Protein AF-A0A6V7M0V3-F1 (afdb_monomer_lite)

Sequence (138 aa):
MLAKFIAQKLSHIDSSSPNNHEQYILDNHLKELRDSLETSVIPLGKLRFGLYFERALLFKAIADQISLPASLVRGEYRKSWIEIACPQQHQSPTKNYLPTKLLRPNFIVDLMDNPGELIPINSLKALHYLEYKSNVHH

Organism: NCBI:txid1563983

Structure (mmCIF, N/CA/C/O backbone):
data_AF-A0A6V7M0V3-F1
#
_entry.id   AF-A0A6V7M0V3-F1
#
loop_
_atom_site.group_PDB
_atom_site.id
_atom_site.type_symbol
_atom_site.label_atom_id
_atom_site.label_alt_id
_atom_site.label_comp_id
_atom_site.label_asym_id
_atom_site.label_entity_id
_atom_site.label_seq_id
_atom_site.pdbx_PDB_ins_code
_atom_site.Cartn_x
_atom_site.Cartn_y
_atom_site.Cartn_z
_atom_site.occupancy
_atom_site.B_iso_or_equiv
_atom_site.auth_seq_id
_atom_site.auth_comp_id
_atom_site.auth_asym_id
_atom_site.auth_atom_id
_atom_site.pdbx_PDB_model_num
ATOM 1 N N . MET A 1 1 ? -3.037 9.022 -11.052 1.00 76.12 1 MET A N 1
ATOM 2 C CA . MET A 1 1 ? -4.502 9.014 -11.237 1.00 76.12 1 MET A CA 1
ATOM 3 C C . MET A 1 1 ? -5.221 7.951 -10.391 1.00 76.12 1 MET A C 1
ATOM 5 O O . MET A 1 1 ? -6.347 8.219 -10.026 1.00 76.12 1 MET A O 1
ATOM 9 N N . LEU A 1 2 ? -4.593 6.844 -9.951 1.00 92.12 2 LEU A N 1
ATOM 10 C CA . LEU A 1 2 ? -5.126 6.000 -8.849 1.00 92.12 2 LEU A CA 1
ATOM 11 C C . LEU A 1 2 ? -4.331 6.161 -7.539 1.00 92.12 2 LEU A C 1
ATOM 13 O O . LEU A 1 2 ? -4.894 6.528 -6.515 1.00 92.12 2 LEU A O 1
ATOM 17 N N . ALA A 1 3 ? -3.006 5.998 -7.584 1.00 93.88 3 ALA A N 1
ATOM 18 C CA . ALA A 1 3 ? -2.132 6.186 -6.418 1.00 93.88 3 ALA A CA 1
ATOM 19 C C . ALA A 1 3 ? -2.302 7.566 -5.752 1.00 93.88 3 ALA A C 1
ATOM 21 O O . ALA A 1 3 ? -2.498 7.656 -4.546 1.00 93.88 3 ALA A O 1
ATOM 22 N N . LYS A 1 4 ? -2.334 8.642 -6.553 1.00 93.38 4 LYS A N 1
ATOM 23 C CA . LYS A 1 4 ? -2.625 10.006 -6.070 1.00 93.38 4 LYS A CA 1
ATOM 24 C C . LYS A 1 4 ? -3.986 10.116 -5.377 1.00 93.38 4 LYS A C 1
ATOM 26 O O . LYS A 1 4 ? -4.082 10.771 -4.350 1.00 93.38 4 LYS A O 1
ATOM 31 N N . PHE A 1 5 ? -5.017 9.465 -5.919 1.00 92.94 5 PHE A N 1
ATOM 32 C CA . PHE A 1 5 ? -6.348 9.456 -5.310 1.00 92.94 5 PHE A CA 1
ATOM 33 C C . PHE A 1 5 ? -6.315 8.771 -3.939 1.00 92.94 5 PHE A C 1
ATOM 35 O O . PHE A 1 5 ? -6.876 9.288 -2.982 1.00 92.94 5 PHE A O 1
ATOM 42 N N . ILE A 1 6 ? -5.601 7.651 -3.817 1.00 93.75 6 ILE A N 1
ATOM 43 C CA . ILE A 1 6 ? -5.445 6.929 -2.547 1.00 93.75 6 ILE A CA 1
ATOM 44 C C . ILE A 1 6 ? -4.675 7.763 -1.528 1.00 93.75 6 ILE A C 1
ATOM 46 O O . ILE A 1 6 ? -5.127 7.890 -0.395 1.00 93.75 6 ILE A O 1
ATOM 50 N N . ALA A 1 7 ? -3.569 8.385 -1.938 1.00 90.56 7 ALA A N 1
ATOM 51 C CA . ALA A 1 7 ? -2.785 9.257 -1.069 1.00 90.56 7 ALA A CA 1
ATOM 52 C C . ALA A 1 7 ? -3.583 10.480 -0.577 1.00 90.56 7 ALA A C 1
ATOM 54 O O . ALA A 1 7 ? -3.390 10.919 0.551 1.00 90.56 7 ALA A O 1
ATOM 55 N N . GLN A 1 8 ? -4.497 11.002 -1.403 1.00 90.12 8 GLN A N 1
ATOM 56 C CA . GLN A 1 8 ? -5.428 12.071 -1.023 1.00 90.12 8 GLN A CA 1
ATOM 57 C C . GLN A 1 8 ? -6.560 11.579 -0.114 1.00 90.12 8 GLN A C 1
ATOM 59 O O . GLN A 1 8 ? -7.036 12.334 0.728 1.00 90.12 8 GLN A O 1
ATOM 64 N N . LYS A 1 9 ? -7.038 10.342 -0.302 1.00 90.88 9 LYS A N 1
ATOM 65 C CA . LYS A 1 9 ? -8.134 9.770 0.495 1.00 90.88 9 LYS A CA 1
ATOM 66 C C . LYS A 1 9 ? -7.696 9.314 1.877 1.00 90.88 9 LYS A C 1
ATOM 68 O O . LYS A 1 9 ? -8.453 9.472 2.827 1.00 90.88 9 LYS A O 1
ATOM 73 N N . LEU A 1 10 ? -6.502 8.748 1.970 1.00 89.94 10 LEU A N 1
ATOM 74 C CA . LEU A 1 10 ? -5.887 8.316 3.212 1.00 89.94 10 LEU A CA 1
ATOM 75 C C . LEU A 1 10 ? -4.784 9.309 3.539 1.00 89.94 10 LEU A C 1
ATOM 77 O O . LEU A 1 10 ? -3.633 9.012 3.241 1.00 89.94 10 LEU A O 1
ATOM 81 N N . SER A 1 11 ? -5.139 10.489 4.059 1.00 76.56 11 SER A N 1
ATOM 82 C CA . SER A 1 11 ? -4.222 11.613 4.292 1.00 76.56 11 SER A CA 1
ATOM 83 C C . SER A 1 11 ? -2.863 11.135 4.799 1.00 76.56 11 SER A C 1
ATOM 85 O O . SER A 1 11 ? -2.793 10.376 5.769 1.00 76.56 11 SER A O 1
ATOM 87 N N . HIS A 1 12 ? -1.790 11.552 4.122 1.00 65.88 12 HIS A N 1
ATOM 88 C CA . HIS A 1 12 ? -0.450 11.380 4.676 1.00 65.88 12 HIS A CA 1
ATOM 89 C C . HIS A 1 12 ? -0.312 12.428 5.771 1.00 65.88 12 HIS A C 1
ATOM 91 O O . HIS A 1 12 ? -0.607 13.598 5.533 1.00 65.88 12 HIS A O 1
ATOM 97 N N . ILE A 1 13 ? 0.079 12.007 6.963 1.00 57.09 13 ILE A N 1
ATOM 98 C CA . ILE A 1 13 ? 0.647 12.937 7.933 1.00 57.09 13 ILE A CA 1
ATOM 99 C C . ILE A 1 13 ? 2.063 13.207 7.422 1.00 57.09 13 ILE A C 1
ATOM 101 O O . ILE A 1 13 ? 2.712 12.278 6.961 1.00 57.09 13 ILE A O 1
ATOM 105 N N . ASP A 1 14 ? 2.485 14.468 7.375 1.00 53.09 14 ASP A N 1
ATOM 106 C CA . ASP A 1 14 ? 3.776 14.828 6.790 1.00 53.09 14 ASP A CA 1
ATOM 107 C C . ASP A 1 14 ? 4.926 14.086 7.494 1.00 53.09 14 ASP A C 1
ATOM 109 O O . ASP A 1 14 ? 5.138 14.248 8.699 1.00 53.09 14 ASP A O 1
ATOM 113 N N . SER A 1 15 ? 5.731 13.371 6.704 1.00 50.81 15 SER A N 1
ATOM 114 C CA . SER A 1 15 ? 6.903 12.565 7.092 1.00 50.81 15 SER A CA 1
ATOM 115 C C . SER A 1 15 ? 8.074 13.352 7.709 1.00 50.81 15 SER A C 1
ATOM 117 O O . SER A 1 15 ? 9.178 12.838 7.883 1.00 50.81 15 SER A O 1
ATOM 119 N N . SER A 1 16 ? 7.846 14.616 8.069 1.00 51.62 16 SER A N 1
ATOM 120 C CA . SER A 1 16 ? 8.784 15.454 8.824 1.00 51.62 16 SER A CA 1
ATOM 121 C C . SER A 1 16 ? 8.723 15.216 10.340 1.00 51.62 16 SER A C 1
ATOM 123 O O . SER A 1 16 ? 9.545 15.759 11.079 1.00 51.62 16 SER A O 1
ATOM 125 N N . SER A 1 17 ? 7.771 14.402 10.814 1.00 47.53 17 SER A N 1
ATOM 126 C CA . SER A 1 17 ? 7.589 14.059 12.228 1.00 47.53 17 SER A CA 1
ATOM 127 C C . SER A 1 17 ? 8.078 12.639 12.548 1.00 47.53 17 SER A C 1
ATOM 129 O O . SER A 1 17 ? 8.016 11.761 11.690 1.00 47.53 17 SER A O 1
ATOM 131 N N . PRO A 1 18 ? 8.556 12.365 13.777 1.00 52.00 18 PRO A N 1
ATOM 132 C CA . PRO A 1 18 ? 9.049 11.042 14.148 1.00 52.00 18 PRO A CA 1
ATOM 133 C C . PRO A 1 18 ? 7.971 9.960 13.969 1.00 52.00 18 PRO A C 1
ATOM 135 O O . PRO A 1 18 ? 6.846 10.118 14.442 1.00 52.00 18 PRO A O 1
ATOM 138 N N . ASN A 1 19 ? 8.360 8.837 13.349 1.00 58.41 19 ASN A N 1
ATOM 139 C CA . ASN A 1 19 ? 7.522 7.696 12.929 1.00 58.41 19 ASN A CA 1
ATOM 140 C C . ASN A 1 19 ? 6.467 7.224 13.950 1.00 58.41 19 ASN A C 1
ATOM 142 O O . ASN A 1 19 ? 5.411 6.715 13.577 1.00 58.41 19 ASN A O 1
ATOM 146 N N . ASN A 1 20 ? 6.727 7.397 15.248 1.00 63.47 20 ASN A N 1
ATOM 147 C CA . ASN A 1 20 ? 5.792 7.007 16.304 1.00 63.47 20 ASN A CA 1
ATOM 148 C C . ASN A 1 20 ? 4.489 7.821 16.270 1.00 63.47 20 ASN A C 1
ATOM 150 O O . ASN A 1 20 ? 3.442 7.310 16.659 1.00 63.47 20 ASN A O 1
AT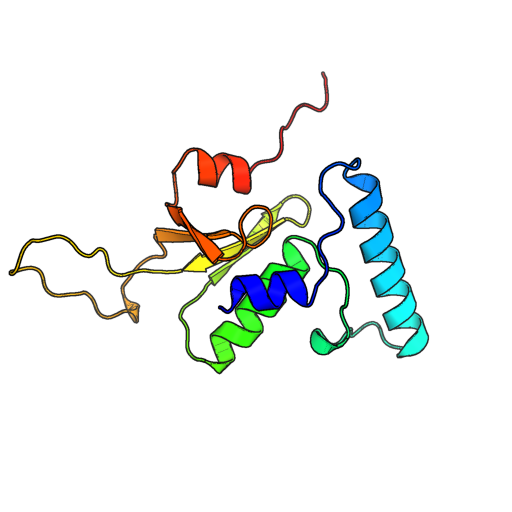OM 154 N N . HIS A 1 21 ? 4.538 9.070 15.804 1.00 75.94 21 HIS A N 1
ATOM 155 C CA . HIS A 1 21 ? 3.375 9.950 15.784 1.00 75.94 21 HIS A CA 1
ATOM 156 C C . HIS A 1 21 ? 2.347 9.518 14.729 1.00 75.94 21 HIS A C 1
ATOM 158 O O . HIS A 1 21 ? 1.151 9.484 15.010 1.00 75.94 21 HIS A O 1
ATOM 164 N N . GLU A 1 22 ? 2.797 9.116 13.537 1.00 80.94 22 GLU A N 1
ATOM 165 C CA . GLU A 1 22 ? 1.896 8.688 12.463 1.00 80.94 22 GLU A CA 1
ATOM 166 C C . GLU A 1 22 ? 1.215 7.354 12.785 1.00 80.94 22 GLU A C 1
AT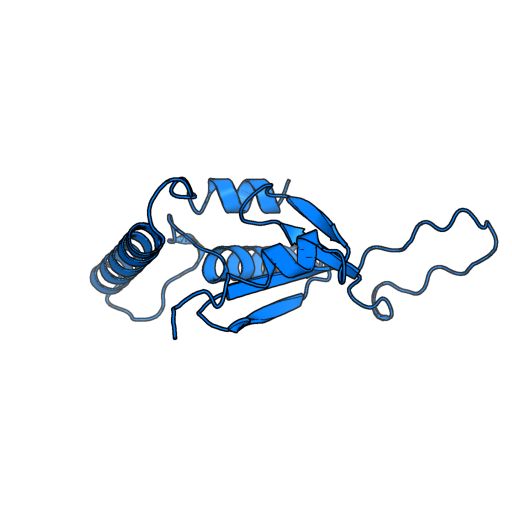OM 168 O O . GLU A 1 22 ? 0.004 7.213 12.600 1.00 80.94 22 GLU A O 1
ATOM 173 N N . GLN A 1 23 ? 1.978 6.395 13.326 1.00 84.06 23 GLN A N 1
ATOM 174 C CA . GLN A 1 23 ? 1.430 5.109 13.755 1.00 84.06 23 GLN A CA 1
ATOM 175 C C . GLN A 1 23 ? 0.404 5.295 14.877 1.00 84.06 23 GLN A C 1
ATOM 177 O O . GLN A 1 23 ? -0.658 4.681 14.834 1.00 84.06 23 GLN A O 1
ATOM 182 N N . TYR A 1 24 ? 0.682 6.182 15.837 1.00 88.62 24 TYR A N 1
ATOM 183 C CA . TYR A 1 24 ? -0.254 6.512 16.909 1.00 88.62 24 TYR A CA 1
ATOM 184 C C . TYR A 1 24 ? -1.557 7.133 16.384 1.00 88.62 24 TYR A C 1
ATOM 186 O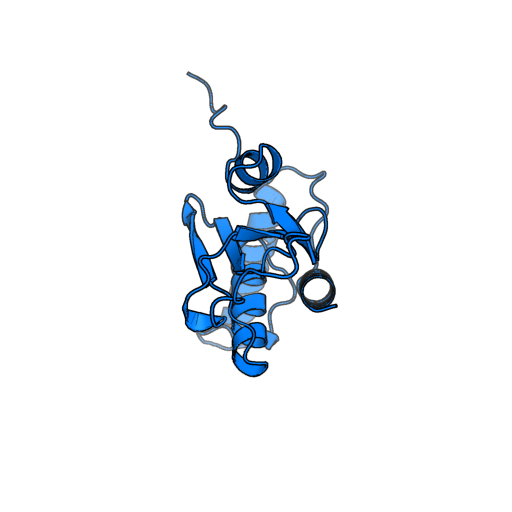 O . TYR A 1 24 ? -2.640 6.735 16.816 1.00 88.62 24 TYR A O 1
ATOM 194 N N . ILE A 1 25 ? -1.484 8.067 15.425 1.00 89.12 25 ILE A N 1
ATOM 195 C CA . ILE A 1 25 ? -2.685 8.657 14.810 1.00 89.12 25 ILE A CA 1
ATOM 196 C C . ILE A 1 25 ? -3.508 7.586 14.094 1.00 89.12 25 ILE A C 1
ATOM 198 O O . ILE A 1 25 ? -4.730 7.546 14.253 1.00 89.12 25 ILE A O 1
ATOM 202 N N . LEU A 1 26 ? -2.855 6.707 13.331 1.00 90.56 26 LEU A N 1
ATOM 203 C CA . LEU A 1 26 ? -3.536 5.607 12.659 1.00 90.56 26 LEU A CA 1
ATOM 204 C C . LEU A 1 26 ? -4.197 4.662 13.671 1.00 90.56 26 LEU A C 1
ATOM 206 O O . LEU A 1 26 ? -5.376 4.351 13.527 1.00 90.56 26 LEU A O 1
ATOM 210 N N . ASP A 1 27 ? -3.480 4.242 14.712 1.00 92.44 27 ASP A N 1
ATOM 211 C CA . ASP A 1 27 ? -4.008 3.323 15.723 1.00 92.44 27 ASP A CA 1
ATOM 212 C C . ASP A 1 27 ? -5.212 3.932 16.466 1.00 92.44 27 ASP A C 1
ATOM 214 O O . ASP A 1 27 ? -6.225 3.255 16.665 1.00 92.44 27 ASP A O 1
ATOM 218 N N . ASN A 1 28 ? -5.156 5.225 16.806 1.00 94.19 28 ASN A N 1
ATOM 219 C CA . ASN A 1 28 ? -6.293 5.945 17.383 1.00 94.19 28 ASN A CA 1
ATOM 220 C C . ASN A 1 28 ? -7.473 6.026 16.415 1.00 94.19 28 ASN A C 1
ATOM 222 O O . ASN A 1 28 ? -8.605 5.755 16.809 1.00 94.19 28 ASN A O 1
ATOM 226 N N . HIS A 1 29 ? -7.219 6.336 15.144 1.00 94.19 29 HIS A N 1
ATOM 227 C CA . HIS A 1 29 ? -8.264 6.379 14.131 1.00 94.19 29 HIS A CA 1
ATOM 228 C C . HIS A 1 29 ? -8.963 5.020 13.967 1.00 94.19 29 HIS A C 1
ATOM 230 O O . HIS A 1 29 ? -10.192 4.957 13.904 1.00 94.19 29 HIS A O 1
ATOM 236 N N . LEU A 1 30 ? -8.200 3.923 13.938 1.00 94.62 30 LEU A N 1
ATOM 237 C CA . LEU A 1 30 ? -8.746 2.567 13.862 1.00 94.62 30 LEU A CA 1
ATOM 238 C C . LEU A 1 30 ? -9.547 2.210 15.119 1.00 94.62 30 LEU A C 1
ATOM 240 O O . LEU A 1 30 ? -10.600 1.578 15.013 1.00 94.62 30 LEU A O 1
ATOM 244 N N . LYS A 1 31 ? -9.084 2.638 16.299 1.00 96.62 31 LYS A N 1
ATOM 245 C CA . LYS A 1 31 ? -9.811 2.466 17.560 1.00 96.62 31 LYS A CA 1
ATOM 246 C C . LYS A 1 31 ? -11.154 3.200 17.537 1.00 96.62 31 LYS A C 1
ATOM 248 O O . LYS A 1 31 ? -12.170 2.574 17.807 1.00 96.62 31 LYS A O 1
ATOM 253 N N . GLU A 1 32 ? -11.179 4.472 17.145 1.00 96.31 32 GLU A N 1
ATOM 254 C CA . GLU A 1 32 ? -12.417 5.255 17.019 1.00 96.31 32 GLU A CA 1
ATOM 255 C C . GLU A 1 32 ? -13.415 4.615 16.041 1.00 96.31 32 GLU A C 1
ATOM 257 O O . GLU A 1 32 ? -14.617 4.568 16.309 1.00 96.31 32 GLU A O 1
ATOM 262 N N . LEU A 1 33 ? -12.938 4.089 14.907 1.00 96.81 33 LEU A N 1
ATOM 263 C CA . LEU A 1 33 ? -13.797 3.373 13.960 1.00 96.81 33 LEU A CA 1
ATOM 264 C C . LEU A 1 33 ? -14.358 2.084 14.559 1.00 96.81 33 LEU A C 1
ATOM 266 O O . LEU A 1 33 ? -15.550 1.833 14.426 1.00 96.81 33 LEU A O 1
ATOM 270 N N . ARG A 1 34 ? -13.528 1.281 15.230 1.00 97.31 34 ARG A N 1
ATOM 271 C CA . ARG A 1 34 ? -13.983 0.055 15.898 1.00 97.31 34 ARG A CA 1
ATOM 272 C C . ARG A 1 34 ? -15.042 0.355 16.953 1.00 97.31 34 ARG A C 1
ATOM 274 O O . ARG A 1 34 ? -16.051 -0.340 17.002 1.00 97.31 34 ARG A O 1
ATOM 281 N N . ASP A 1 35 ? -14.807 1.377 17.769 1.00 97.50 35 ASP A N 1
ATOM 282 C CA . ASP A 1 35 ? -15.695 1.741 18.869 1.00 97.50 35 ASP A CA 1
ATOM 283 C C . ASP A 1 35 ? -17.019 2.315 18.324 1.00 97.50 35 ASP A C 1
ATOM 285 O O . ASP A 1 35 ? -18.084 1.980 18.827 1.00 97.50 35 ASP A O 1
ATOM 289 N N . SER A 1 36 ? -16.980 3.105 17.243 1.00 97.06 36 SER A N 1
ATOM 290 C CA . SER A 1 36 ? -18.186 3.673 16.610 1.00 97.06 36 SER A CA 1
ATOM 291 C C . SER A 1 36 ? -18.992 2.693 15.751 1.00 97.06 36 SER A C 1
ATOM 293 O O . SER A 1 36 ? -20.190 2.895 15.568 1.00 97.06 36 SER A O 1
ATOM 295 N N . LEU A 1 37 ? -18.355 1.662 15.190 1.00 96.56 37 LEU A N 1
ATOM 296 C CA . LEU A 1 37 ? -19.018 0.622 14.393 1.00 96.56 37 LEU A CA 1
ATOM 297 C C . LEU A 1 37 ? -19.397 -0.610 15.225 1.00 96.56 37 LEU A C 1
ATOM 299 O O . LEU A 1 37 ? -20.059 -1.503 14.701 1.00 96.56 37 LEU A O 1
ATOM 303 N N . GLU A 1 38 ? -18.931 -0.681 16.475 1.00 97.00 38 GLU A N 1
ATOM 304 C CA . GLU A 1 38 ? -19.095 -1.821 17.385 1.00 97.00 38 GLU A CA 1
ATOM 305 C C . GLU A 1 38 ? -18.590 -3.153 16.786 1.00 97.00 38 GLU A C 1
ATOM 307 O O . GLU A 1 38 ? -19.111 -4.234 17.056 1.00 97.00 38 GLU A O 1
ATOM 312 N N . THR A 1 39 ? -17.546 -3.096 15.949 1.00 96.00 39 THR A N 1
ATOM 313 C CA . THR A 1 39 ? -16.967 -4.274 15.283 1.00 96.00 39 THR A CA 1
ATOM 314 C C . THR A 1 39 ? -15.477 -4.119 15.014 1.00 96.00 39 THR A C 1
ATOM 316 O O . THR A 1 39 ? -14.983 -3.031 14.727 1.00 96.00 39 THR A O 1
ATOM 319 N N . SER A 1 40 ? -14.742 -5.233 15.048 1.00 93.31 40 SER A N 1
ATOM 320 C CA . SER A 1 40 ? -13.333 -5.291 14.640 1.00 93.31 40 SER A CA 1
ATOM 321 C C . SER A 1 40 ? -13.135 -5.242 13.120 1.00 93.31 40 SER A C 1
ATOM 323 O O . SER A 1 40 ? -12.004 -5.090 12.656 1.00 93.31 40 SER A O 1
ATOM 325 N N . VAL A 1 41 ? -14.211 -5.361 12.335 1.00 95.06 41 VAL A N 1
ATOM 326 C CA . VAL A 1 41 ? -14.167 -5.276 10.872 1.00 95.06 41 VAL A CA 1
ATOM 327 C C . VAL A 1 41 ? -14.277 -3.817 10.446 1.00 95.06 41 VAL A C 1
ATOM 329 O O . VAL A 1 41 ? -15.352 -3.226 10.494 1.00 95.06 41 VAL A O 1
ATOM 332 N N . ILE A 1 42 ? -13.168 -3.240 9.983 1.00 94.69 42 ILE A N 1
ATOM 333 C CA . ILE A 1 42 ? -13.117 -1.843 9.538 1.00 94.69 42 ILE A CA 1
ATOM 334 C C . ILE A 1 42 ? -13.277 -1.783 8.011 1.00 94.69 42 ILE A C 1
ATOM 336 O O . ILE A 1 42 ? -12.400 -2.263 7.285 1.00 94.69 42 ILE A O 1
ATOM 340 N N . PRO A 1 43 ? -14.360 -1.181 7.482 1.00 93.25 43 PRO A N 1
ATOM 341 C CA . PRO A 1 43 ? -14.512 -0.991 6.045 1.00 93.25 43 PRO A CA 1
ATOM 342 C C . PRO A 1 43 ? -13.440 -0.035 5.513 1.00 93.25 43 PRO A C 1
ATOM 344 O O . PRO A 1 43 ? -13.316 1.088 6.000 1.00 93.25 43 PRO A O 1
ATOM 347 N N . LEU A 1 44 ? -12.721 -0.427 4.456 1.00 91.75 44 LEU A N 1
ATOM 348 C CA . LEU A 1 44 ? -11.653 0.401 3.869 1.00 91.75 44 LEU A CA 1
ATOM 349 C C . LEU A 1 44 ? -12.134 1.799 3.455 1.00 91.75 44 LEU A C 1
ATOM 351 O O . LEU A 1 44 ? -11.395 2.768 3.581 1.00 91.75 44 LEU A O 1
ATOM 355 N N . GLY A 1 45 ? -13.391 1.926 3.019 1.00 88.94 45 GLY A N 1
ATOM 356 C CA . GLY A 1 45 ? -13.990 3.212 2.648 1.00 88.94 45 GLY A CA 1
ATOM 357 C C . GLY A 1 45 ? -14.257 4.172 3.818 1.00 88.94 45 GLY A C 1
ATOM 358 O O . GLY A 1 45 ? -14.634 5.315 3.576 1.00 88.94 45 GLY A O 1
ATOM 359 N N . LYS A 1 46 ? -14.098 3.729 5.073 1.00 92.19 46 LYS A N 1
ATOM 360 C CA . LYS A 1 46 ? -14.221 4.567 6.279 1.00 92.19 46 LYS A CA 1
ATOM 361 C C . LYS A 1 46 ? -12.873 5.099 6.774 1.00 92.19 46 LYS A C 1
ATOM 363 O O . LYS A 1 46 ? -12.865 5.988 7.625 1.00 92.19 46 LYS A O 1
ATOM 368 N N . LEU A 1 47 ? -11.763 4.578 6.250 1.00 92.75 47 LEU A N 1
ATOM 369 C CA . LEU A 1 47 ? -10.428 5.041 6.602 1.00 92.75 47 LEU A CA 1
ATOM 370 C C . LEU A 1 47 ? -10.192 6.458 6.064 1.00 92.75 47 LEU A C 1
ATOM 372 O O . LEU A 1 47 ? -10.508 6.765 4.915 1.00 92.75 47 LEU A O 1
ATOM 376 N N . ARG A 1 48 ? -9.625 7.315 6.915 1.00 91.44 48 ARG A N 1
ATOM 377 C CA . ARG A 1 48 ? -9.200 8.691 6.598 1.00 91.44 48 ARG A CA 1
ATOM 378 C C . ARG A 1 48 ? -7.689 8.876 6.698 1.00 91.44 48 ARG A C 1
ATOM 380 O O . ARG A 1 48 ? -7.149 9.796 6.096 1.00 91.44 48 ARG A O 1
ATOM 387 N N . PHE A 1 49 ? -7.024 7.991 7.433 1.00 90.44 49 PHE A N 1
ATOM 388 C CA . PHE A 1 49 ? -5.575 7.943 7.597 1.00 90.44 49 PHE A CA 1
ATOM 389 C C . PHE A 1 49 ? -5.074 6.568 7.175 1.00 90.44 49 PHE A C 1
ATOM 391 O O . PHE A 1 49 ? -5.775 5.570 7.351 1.00 90.44 49 PHE A O 1
ATOM 398 N N . GLY A 1 50 ? -3.872 6.517 6.612 1.00 90.25 50 GLY A N 1
ATOM 399 C CA . GLY A 1 50 ? -3.274 5.260 6.193 1.00 90.25 50 GLY A CA 1
ATOM 400 C C . GLY A 1 50 ? -1.785 5.391 5.931 1.00 90.25 50 GLY A C 1
ATOM 401 O O . GLY A 1 50 ? -1.340 6.380 5.341 1.00 90.25 50 GLY A O 1
ATOM 402 N N . LEU A 1 51 ? -1.046 4.368 6.351 1.00 90.69 51 LEU A N 1
ATOM 403 C CA 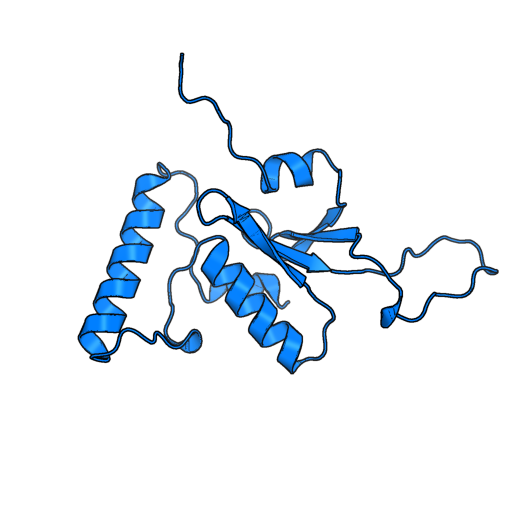. LEU A 1 51 ? 0.379 4.210 6.094 1.00 90.69 51 LEU A CA 1
ATOM 404 C C . LEU A 1 51 ? 0.570 3.237 4.923 1.00 90.69 51 LEU A C 1
ATOM 406 O O . LEU A 1 51 ? -0.319 3.062 4.085 1.00 90.69 51 LEU A O 1
ATOM 410 N N . TYR A 1 52 ? 1.740 2.606 4.855 1.00 92.44 52 TYR A N 1
ATOM 411 C CA . TYR A 1 52 ? 2.108 1.642 3.821 1.00 92.44 52 TYR A CA 1
ATOM 412 C C . TYR A 1 52 ? 1.027 0.570 3.605 1.00 92.44 52 TYR A C 1
ATOM 414 O O . TYR A 1 52 ? 0.585 0.356 2.475 1.00 92.44 52 TYR A O 1
ATOM 422 N N . PHE A 1 53 ? 0.561 -0.077 4.679 1.00 92.56 53 PHE A N 1
ATOM 423 C CA . PHE A 1 53 ? -0.400 -1.174 4.572 1.00 92.56 53 PHE A CA 1
ATOM 424 C C . PHE A 1 53 ? -1.778 -0.726 4.087 1.00 92.56 53 PHE A C 1
ATOM 426 O O . PHE A 1 53 ? -2.280 -1.277 3.109 1.00 92.56 53 PHE A O 1
ATOM 433 N N . GLU A 1 54 ? -2.386 0.276 4.722 1.00 94.00 54 GLU A N 1
ATOM 434 C CA . GLU A 1 54 ? -3.744 0.716 4.387 1.00 94.00 54 GLU A CA 1
ATOM 435 C C . GLU A 1 54 ? -3.808 1.251 2.955 1.00 94.00 54 GLU A C 1
ATOM 437 O O . GLU A 1 54 ? -4.744 0.946 2.212 1.00 94.00 54 GLU A O 1
ATOM 442 N N . ARG A 1 55 ? -2.780 2.003 2.539 1.00 94.25 55 ARG A N 1
ATOM 443 C CA . ARG A 1 55 ? -2.678 2.538 1.178 1.00 94.25 55 ARG A CA 1
ATOM 444 C C . ARG A 1 55 ? -2.501 1.434 0.150 1.00 94.25 55 ARG A C 1
ATOM 446 O O . ARG A 1 55 ? -3.214 1.432 -0.854 1.00 94.25 55 ARG A O 1
ATOM 453 N N . ALA A 1 56 ? -1.596 0.486 0.391 1.00 95.94 56 ALA A N 1
ATOM 454 C CA . ALA A 1 56 ? -1.394 -0.637 -0.516 1.00 95.94 56 ALA A CA 1
ATOM 455 C C . ALA A 1 56 ? -2.651 -1.519 -0.595 1.00 95.94 56 ALA A C 1
ATOM 457 O O . ALA A 1 56 ? -3.063 -1.918 -1.682 1.00 95.94 56 ALA A O 1
ATOM 458 N N . LEU A 1 57 ? -3.328 -1.759 0.528 1.00 96.12 57 LEU A N 1
ATOM 459 C CA . LEU A 1 57 ? -4.556 -2.546 0.561 1.00 96.12 57 LEU A CA 1
ATOM 460 C C . LEU A 1 57 ? -5.696 -1.868 -0.213 1.00 96.12 57 LEU A C 1
ATOM 462 O O . LEU A 1 57 ? -6.348 -2.522 -1.028 1.00 96.12 57 LEU A O 1
ATOM 466 N N . LEU A 1 58 ? -5.904 -0.559 -0.025 1.00 95.81 58 LEU A N 1
ATOM 467 C CA . LEU A 1 58 ? -6.898 0.199 -0.789 1.00 95.81 58 LEU A CA 1
ATOM 468 C C . LEU A 1 58 ? -6.548 0.242 -2.284 1.00 95.81 58 LEU A C 1
ATOM 470 O O . LEU A 1 58 ? -7.438 0.093 -3.122 1.00 95.81 58 LEU A O 1
ATOM 474 N N . PHE A 1 59 ? -5.263 0.386 -2.628 1.00 96.56 59 PHE A N 1
ATOM 475 C CA . PHE A 1 59 ? -4.812 0.300 -4.016 1.00 96.56 59 PHE A CA 1
ATOM 476 C C . PHE A 1 59 ? -5.178 -1.037 -4.631 1.00 96.56 59 PHE A C 1
ATOM 478 O O . PHE A 1 59 ? -5.800 -1.060 -5.690 1.00 96.56 59 PHE A O 1
ATOM 485 N N . LYS A 1 60 ? -4.815 -2.138 -3.969 1.00 97.38 60 LYS A N 1
ATOM 486 C CA . LYS A 1 60 ? -5.093 -3.487 -4.454 1.00 97.38 60 LYS A CA 1
ATOM 487 C C . LYS A 1 60 ? -6.591 -3.703 -4.650 1.00 97.38 60 LYS A C 1
ATOM 489 O O . LYS A 1 60 ? -6.994 -4.155 -5.716 1.00 97.38 60 LYS A O 1
ATOM 494 N N . ALA A 1 61 ? -7.408 -3.306 -3.674 1.00 96.56 61 ALA A N 1
ATOM 495 C CA . ALA A 1 61 ? -8.858 -3.432 -3.758 1.00 96.56 61 ALA A CA 1
ATOM 496 C C . ALA A 1 61 ? -9.433 -2.704 -4.985 1.00 96.56 61 ALA A C 1
ATOM 498 O O . ALA A 1 61 ? -10.236 -3.281 -5.711 1.00 96.56 61 ALA A O 1
ATOM 499 N N . ILE A 1 62 ? -9.003 -1.465 -5.255 1.00 95.38 62 ILE A N 1
ATOM 500 C CA . ILE A 1 62 ? -9.472 -0.707 -6.427 1.00 95.38 62 ILE A CA 1
ATOM 501 C C . ILE A 1 62 ? -8.890 -1.277 -7.728 1.00 95.38 62 ILE A C 1
ATOM 503 O O . ILE A 1 62 ? -9.610 -1.373 -8.720 1.00 95.38 62 ILE A O 1
ATOM 507 N N . ALA A 1 63 ? -7.615 -1.676 -7.732 1.00 95.62 63 ALA A N 1
ATOM 508 C CA . ALA A 1 63 ? -6.950 -2.284 -8.883 1.00 95.62 63 ALA A CA 1
ATOM 509 C C . ALA A 1 63 ? -7.684 -3.547 -9.354 1.00 95.62 63 ALA A C 1
ATOM 511 O O . ALA A 1 63 ? -7.924 -3.699 -10.551 1.00 95.62 63 ALA A O 1
ATOM 512 N N . ASP A 1 64 ? -8.120 -4.394 -8.419 1.00 95.50 64 ASP A N 1
ATOM 513 C CA . ASP A 1 64 ? -8.879 -5.606 -8.727 1.00 95.50 64 ASP A CA 1
ATOM 514 C C . ASP A 1 64 ? -10.245 -5.288 -9.357 1.00 95.50 64 ASP A C 1
ATOM 516 O O . ASP A 1 64 ? -10.647 -5.960 -10.306 1.00 95.50 64 ASP A O 1
ATOM 520 N N . GLN A 1 65 ? -10.927 -4.221 -8.920 1.00 95.56 65 GLN A N 1
ATOM 521 C CA . GLN A 1 65 ? -12.202 -3.792 -9.521 1.00 95.56 65 GLN A CA 1
ATOM 522 C C . GLN A 1 65 ? -12.052 -3.326 -10.974 1.00 95.56 65 GLN A C 1
ATOM 524 O O . GLN A 1 65 ? -12.951 -3.530 -11.786 1.00 95.56 65 GLN A O 1
ATOM 529 N N . ILE A 1 66 ? -10.916 -2.716 -11.320 1.00 94.00 66 ILE A N 1
ATOM 530 C CA . ILE A 1 66 ? -10.634 -2.243 -12.685 1.00 94.00 66 ILE A CA 1
ATOM 531 C C . ILE A 1 66 ? -9.809 -3.244 -13.505 1.00 94.00 66 ILE A C 1
ATOM 533 O O . ILE A 1 66 ? -9.323 -2.898 -14.580 1.00 94.00 66 ILE A O 1
ATOM 537 N N . SER A 1 67 ? -9.639 -4.476 -13.012 1.00 91.94 67 SER A N 1
ATOM 538 C CA . SER A 1 67 ? -8.841 -5.529 -13.658 1.00 91.94 67 SER A CA 1
ATOM 539 C C . SER A 1 67 ? -7.388 -5.125 -13.963 1.00 91.94 67 SER A C 1
ATOM 541 O O . SER A 1 67 ? -6.800 -5.597 -14.936 1.00 91.94 67 SER A O 1
ATOM 543 N N . LEU A 1 68 ? -6.793 -4.260 -13.134 1.00 91.00 68 LEU A N 1
ATOM 544 C CA . LEU A 1 68 ? -5.377 -3.902 -13.213 1.00 91.00 68 LEU A CA 1
ATOM 545 C C . LEU A 1 68 ? -4.538 -4.988 -12.513 1.00 91.00 68 LEU A C 1
ATOM 547 O O . LEU A 1 68 ? -4.668 -5.150 -11.298 1.00 91.00 68 LEU A O 1
ATOM 551 N N . PRO A 1 69 ? -3.641 -5.704 -13.222 1.00 90.94 69 PRO A N 1
ATOM 552 C CA . PRO A 1 69 ? -2.766 -6.688 -12.594 1.00 90.94 69 PRO A CA 1
ATOM 553 C C . PRO A 1 69 ? -1.799 -6.010 -11.617 1.00 90.94 69 PRO A C 1
ATOM 555 O O . PRO A 1 69 ? -0.870 -5.310 -12.020 1.00 90.94 69 PRO A O 1
ATOM 558 N N . ALA A 1 70 ? -2.030 -6.226 -10.327 1.00 94.56 70 ALA A N 1
ATOM 559 C CA . ALA A 1 70 ? -1.224 -5.687 -9.243 1.00 94.56 70 ALA A CA 1
ATOM 560 C C . ALA A 1 70 ? -1.087 -6.725 -8.127 1.00 94.56 70 ALA A C 1
ATOM 562 O O . ALA A 1 70 ? -2.044 -7.434 -7.809 1.00 94.56 70 ALA A O 1
ATOM 563 N N . SER A 1 71 ? 0.081 -6.790 -7.503 1.00 95.56 71 SER A N 1
ATOM 564 C CA . SER A 1 71 ? 0.374 -7.678 -6.381 1.00 95.56 71 SER A CA 1
ATOM 565 C C . SER A 1 71 ? 0.561 -6.854 -5.118 1.00 95.56 71 SER A C 1
ATOM 567 O O . SER A 1 71 ? 1.389 -5.950 -5.092 1.00 95.56 71 SER A O 1
ATOM 569 N N . LEU A 1 72 ? -0.199 -7.171 -4.070 1.00 96.94 72 LEU A N 1
ATOM 570 C CA . LEU A 1 72 ? 0.049 -6.646 -2.730 1.00 96.94 72 LEU A CA 1
ATOM 571 C C . LEU A 1 72 ? 1.120 -7.504 -2.066 1.00 96.94 72 LEU A C 1
ATOM 573 O O . LEU A 1 72 ? 0.881 -8.681 -1.799 1.00 96.94 72 LEU A O 1
ATOM 577 N N . VAL A 1 73 ? 2.270 -6.909 -1.780 1.00 95.88 73 VAL A N 1
ATOM 578 C CA . VAL A 1 73 ? 3.365 -7.579 -1.081 1.00 95.88 73 VAL A CA 1
ATOM 579 C C . VAL A 1 73 ? 3.403 -7.087 0.357 1.00 95.88 73 VAL A C 1
ATOM 581 O O . VAL A 1 73 ? 3.392 -5.881 0.611 1.00 95.88 73 VAL A O 1
ATOM 584 N N . ARG A 1 74 ? 3.414 -8.031 1.303 1.00 92.25 74 ARG A N 1
ATOM 585 C CA . ARG A 1 74 ? 3.585 -7.752 2.731 1.00 92.25 74 ARG A CA 1
ATOM 586 C C . ARG A 1 74 ? 5.048 -7.937 3.095 1.00 92.25 74 ARG A C 1
ATOM 588 O O . ARG A 1 74 ? 5.561 -9.047 2.988 1.00 92.25 74 ARG A O 1
ATOM 595 N N . GLY A 1 75 ? 5.687 -6.855 3.515 1.00 88.38 75 GLY A N 1
ATOM 596 C CA . GLY A 1 75 ? 7.009 -6.904 4.117 1.00 88.38 75 GLY A CA 1
ATOM 597 C C . GLY A 1 75 ? 6.933 -7.001 5.634 1.00 88.38 75 GLY A C 1
ATOM 598 O O . GLY A 1 75 ? 5.900 -7.327 6.225 1.00 88.38 75 GLY A O 1
ATOM 599 N N . GLU A 1 76 ? 8.053 -6.679 6.262 1.00 85.25 76 GLU A N 1
ATOM 600 C CA . GLU A 1 76 ? 8.196 -6.642 7.712 1.00 85.25 76 GLU A CA 1
ATOM 601 C C . GLU A 1 76 ? 7.697 -5.311 8.298 1.00 85.25 76 GLU A C 1
ATOM 603 O O . GLU A 1 76 ? 7.432 -4.347 7.578 1.00 85.25 76 GLU A O 1
ATOM 608 N N . TYR A 1 77 ? 7.544 -5.254 9.625 1.00 81.44 77 TYR A N 1
ATOM 609 C CA . TYR A 1 77 ? 7.235 -4.022 10.370 1.00 81.44 77 TYR A CA 1
ATOM 610 C C . TYR A 1 77 ? 6.036 -3.220 9.826 1.00 81.44 77 TYR A C 1
ATOM 612 O O . TYR A 1 77 ? 6.079 -1.996 9.740 1.00 81.44 77 TYR A O 1
ATOM 620 N N . ARG A 1 78 ? 4.952 -3.915 9.446 1.00 79.38 78 ARG A N 1
ATOM 621 C CA . ARG A 1 78 ? 3.722 -3.330 8.863 1.00 79.38 78 ARG A CA 1
ATOM 622 C C . ARG A 1 78 ? 3.928 -2.585 7.532 1.00 79.38 78 ARG A C 1
ATOM 624 O O . ARG A 1 78 ? 2.998 -1.936 7.053 1.00 79.38 78 ARG A O 1
ATOM 631 N N . LYS A 1 79 ? 5.087 -2.716 6.877 1.00 86.12 79 LYS A N 1
ATOM 632 C CA . LYS A 1 79 ? 5.260 -2.234 5.505 1.00 86.12 79 LYS A CA 1
ATOM 633 C C . LYS A 1 79 ? 4.560 -3.162 4.522 1.00 86.12 79 LYS A C 1
ATOM 635 O O . LYS A 1 79 ? 4.611 -4.389 4.608 1.00 86.12 79 LYS A O 1
ATOM 640 N N . SER A 1 80 ? 3.887 -2.574 3.549 1.00 93.81 80 SER A N 1
ATOM 641 C CA . SER A 1 80 ? 3.355 -3.284 2.392 1.00 93.81 80 SER A CA 1
ATOM 642 C C . SER A 1 80 ? 3.365 -2.354 1.193 1.00 93.81 80 SER A C 1
ATOM 644 O O . SER A 1 80 ? 3.287 -1.135 1.342 1.00 93.81 80 SER A O 1
ATOM 646 N N . TRP A 1 81 ? 3.491 -2.927 0.007 1.00 96.12 81 TRP A N 1
ATOM 647 C CA . TRP A 1 81 ? 3.577 -2.170 -1.234 1.00 96.12 81 TRP A CA 1
ATOM 648 C C . TRP A 1 81 ? 2.856 -2.891 -2.360 1.00 96.12 81 TRP A C 1
ATOM 650 O O . TRP A 1 81 ? 2.414 -4.034 -2.221 1.00 96.12 81 TRP A O 1
ATOM 660 N N . ILE A 1 82 ? 2.716 -2.183 -3.475 1.00 97.38 82 ILE A N 1
ATOM 661 C CA . ILE A 1 82 ? 2.135 -2.723 -4.691 1.00 97.38 82 ILE A CA 1
ATOM 662 C C . ILE A 1 82 ? 3.224 -2.922 -5.723 1.00 97.38 82 ILE A C 1
ATOM 664 O O . ILE A 1 82 ? 3.947 -1.982 -6.044 1.00 97.38 82 ILE A O 1
ATOM 668 N N . GLU A 1 83 ? 3.279 -4.119 -6.287 1.00 96.25 83 GLU A N 1
ATOM 669 C CA . GLU A 1 83 ? 4.075 -4.418 -7.468 1.00 96.25 83 GLU A CA 1
ATOM 670 C C . GLU A 1 83 ? 3.171 -4.575 -8.688 1.00 96.25 83 GLU A C 1
ATOM 672 O O . GLU A 1 83 ? 2.105 -5.189 -8.613 1.00 96.25 83 GLU A O 1
ATOM 677 N N . ILE A 1 84 ? 3.597 -4.035 -9.825 1.00 94.12 84 ILE A N 1
ATOM 678 C CA . ILE A 1 84 ? 2.903 -4.171 -11.105 1.00 94.12 84 ILE A CA 1
ATOM 679 C C . ILE A 1 84 ? 3.867 -4.644 -12.187 1.00 94.12 84 ILE A C 1
ATOM 681 O O . ILE A 1 84 ? 5.079 -4.415 -12.132 1.00 94.12 84 ILE A O 1
ATOM 685 N N . ALA A 1 85 ? 3.305 -5.307 -13.192 1.00 90.56 85 ALA A N 1
ATOM 686 C CA . ALA A 1 85 ? 4.024 -5.700 -14.389 1.00 90.56 85 ALA A CA 1
ATOM 687 C C . ALA A 1 85 ? 3.708 -4.717 -15.522 1.00 90.56 85 ALA A C 1
ATOM 689 O O . ALA A 1 85 ? 2.584 -4.672 -16.023 1.00 90.56 85 ALA A O 1
ATOM 690 N N . CYS A 1 86 ? 4.700 -3.939 -15.946 1.00 84.00 86 CYS A N 1
ATOM 691 C CA . CYS A 1 86 ? 4.606 -3.088 -17.127 1.00 84.00 86 CYS A CA 1
ATOM 692 C C . CYS A 1 86 ? 5.371 -3.735 -18.291 1.00 84.00 86 CYS A C 1
ATOM 694 O O . CYS A 1 86 ? 6.536 -4.109 -18.112 1.00 84.00 86 CYS A O 1
ATOM 696 N N . PRO A 1 87 ? 4.771 -3.858 -19.490 1.00 77.00 87 PRO A N 1
ATOM 697 C CA . PRO A 1 87 ? 5.488 -4.326 -20.669 1.00 77.00 87 PRO A CA 1
ATOM 698 C C . PRO A 1 87 ? 6.705 -3.432 -20.918 1.00 77.00 87 PRO A C 1
ATOM 700 O O . PRO A 1 87 ? 6.571 -2.217 -21.055 1.00 77.00 87 PRO A O 1
ATOM 703 N N . GLN A 1 88 ? 7.901 -4.017 -20.967 1.00 68.00 88 GLN A N 1
ATOM 704 C CA . GLN A 1 88 ? 9.089 -3.263 -21.352 1.00 68.00 88 GLN A CA 1
ATOM 705 C C . GLN A 1 88 ? 8.961 -2.907 -22.831 1.00 68.00 88 GLN A C 1
ATOM 707 O O . GLN A 1 88 ? 8.937 -3.786 -23.694 1.00 68.00 88 GLN A O 1
ATOM 712 N N . GLN A 1 89 ? 8.869 -1.614 -23.129 1.00 57.91 89 GLN A N 1
ATOM 713 C CA . GLN A 1 89 ? 8.850 -1.107 -24.494 1.00 57.91 89 GLN A CA 1
ATOM 714 C C . GLN A 1 89 ? 10.279 -1.154 -25.058 1.00 57.91 89 GLN A C 1
ATOM 716 O O . GLN A 1 89 ? 10.927 -0.131 -25.255 1.00 57.91 89 GLN A O 1
ATOM 721 N N . HIS A 1 90 ? 10.819 -2.356 -25.264 1.00 54.94 90 HIS A N 1
ATOM 722 C CA . HIS A 1 90 ? 12.068 -2.499 -25.999 1.00 54.94 90 HIS A CA 1
ATOM 723 C C . HIS A 1 90 ? 11.821 -2.079 -27.450 1.00 54.94 90 HIS A C 1
ATOM 725 O O . HIS A 1 90 ? 10.956 -2.630 -28.127 1.00 54.94 90 HIS A O 1
ATOM 731 N N . GLN A 1 91 ? 12.598 -1.100 -27.916 1.00 47.66 91 GLN A N 1
ATOM 732 C CA . GLN A 1 91 ? 12.594 -0.524 -29.266 1.00 47.66 91 GLN A CA 1
ATOM 733 C C . GLN A 1 91 ? 13.107 -1.508 -30.341 1.00 47.66 91 GLN A C 1
ATOM 735 O O . GLN A 1 91 ? 13.837 -1.128 -31.249 1.00 47.66 91 GLN A O 1
ATOM 740 N N . SER A 1 92 ? 12.775 -2.794 -30.240 1.00 51.41 92 SER A N 1
ATOM 741 C CA . SER A 1 92 ? 13.035 -3.774 -31.291 1.00 51.41 92 SER A CA 1
ATOM 742 C C . SER A 1 92 ? 11.691 -4.179 -31.900 1.00 51.41 92 SER A C 1
ATOM 744 O O . SER A 1 92 ? 10.893 -4.789 -31.184 1.00 51.41 92 SER A O 1
ATOM 746 N N . PRO A 1 93 ? 11.421 -3.895 -33.187 1.00 54.75 93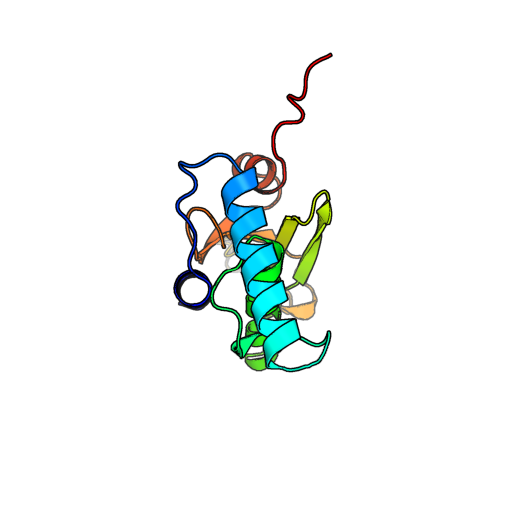 PRO A N 1
ATOM 747 C CA . PRO A 1 93 ? 10.123 -4.143 -33.830 1.00 54.75 93 PRO A CA 1
ATOM 748 C C . PRO A 1 93 ? 9.753 -5.634 -33.978 1.00 54.75 93 PRO A C 1
ATOM 750 O O . PRO A 1 93 ? 8.772 -5.963 -34.634 1.00 54.75 93 PRO A O 1
ATOM 753 N N . THR A 1 94 ? 10.530 -6.550 -33.391 1.00 50.88 94 THR A N 1
ATOM 754 C CA . THR A 1 94 ? 10.484 -7.993 -33.669 1.00 50.88 94 THR A CA 1
ATOM 755 C C . THR A 1 94 ? 10.293 -8.887 -32.441 1.00 50.88 94 THR A C 1
ATOM 757 O O . THR A 1 94 ? 10.392 -10.106 -32.572 1.00 50.88 94 THR A O 1
ATOM 760 N N . LYS A 1 95 ? 10.007 -8.351 -31.244 1.00 53.75 95 LYS A N 1
ATOM 761 C CA . LYS A 1 95 ? 9.741 -9.197 -30.065 1.00 53.75 95 LYS A CA 1
ATOM 762 C C . LYS A 1 95 ? 8.264 -9.194 -29.688 1.00 53.75 95 LYS A C 1
ATOM 764 O O . LYS A 1 95 ? 7.712 -8.173 -29.296 1.00 53.75 95 LYS A O 1
ATOM 769 N N . ASN A 1 96 ? 7.666 -10.379 -29.788 1.00 56.56 96 ASN A N 1
ATOM 770 C CA . ASN A 1 96 ? 6.322 -10.705 -29.328 1.00 56.56 96 ASN A CA 1
ATOM 771 C C . ASN A 1 96 ? 6.131 -10.214 -27.888 1.00 56.56 96 ASN A C 1
ATOM 773 O O . ASN A 1 96 ? 6.798 -10.705 -26.973 1.00 56.56 96 ASN A O 1
ATOM 777 N N . TYR A 1 97 ? 5.227 -9.256 -27.682 1.00 60.72 97 TYR A N 1
ATOM 778 C CA . TYR A 1 97 ? 4.786 -8.890 -26.341 1.00 60.72 97 TYR A CA 1
ATOM 779 C C . TYR A 1 97 ? 4.227 -10.145 -25.672 1.00 60.72 97 TYR A C 1
ATOM 781 O O . TYR A 1 97 ? 3.294 -10.771 -26.179 1.00 60.72 97 TYR A O 1
ATOM 789 N N . LEU A 1 98 ? 4.819 -10.539 -24.545 1.00 61.78 98 LEU A N 1
ATOM 790 C CA . LEU A 1 98 ? 4.242 -11.592 -23.722 1.00 61.78 98 LEU A CA 1
ATOM 791 C C . LEU A 1 98 ? 2.842 -11.133 -23.281 1.00 61.78 98 LEU A C 1
ATOM 793 O O . LEU A 1 98 ? 2.692 -9.974 -22.876 1.00 61.78 98 LEU A O 1
ATOM 797 N N . PRO A 1 99 ? 1.823 -12.011 -23.325 1.00 65.81 99 PRO A N 1
ATOM 798 C CA . PRO A 1 99 ? 0.547 -11.745 -22.680 1.00 65.81 99 PRO A CA 1
ATOM 799 C C . PRO A 1 99 ? 0.774 -11.227 -21.258 1.00 65.81 99 PRO A C 1
ATOM 801 O O . PRO A 1 99 ? 1.624 -11.754 -20.542 1.00 65.81 99 PRO A O 1
ATOM 804 N N . THR A 1 100 ? -0.002 -10.234 -20.821 1.00 63.69 100 THR A N 1
ATOM 805 C CA . THR A 1 100 ? 0.130 -9.609 -19.489 1.00 63.69 100 THR A CA 1
ATOM 806 C C . THR A 1 100 ? 0.121 -10.619 -18.341 1.00 63.69 100 THR A C 1
ATOM 808 O O . THR A 1 100 ? 0.779 -10.400 -17.332 1.00 63.69 100 THR A O 1
ATOM 811 N N . LYS A 1 101 ? -0.542 -11.768 -18.524 1.00 64.62 101 LYS A N 1
ATOM 812 C CA . LYS A 1 101 ? -0.565 -12.897 -17.577 1.00 64.62 101 LYS A CA 1
ATOM 813 C C . LYS A 1 101 ? 0.791 -13.592 -17.370 1.00 64.62 101 LYS A C 1
ATOM 815 O O . LYS A 1 101 ? 0.947 -14.310 -16.391 1.00 64.62 101 LYS A O 1
ATOM 820 N N . LEU A 1 102 ? 1.739 -13.426 -18.291 1.00 71.38 102 LEU A N 1
ATOM 821 C CA . LEU A 1 102 ? 3.080 -14.024 -18.242 1.00 71.38 102 LEU A CA 1
ATOM 822 C C . LEU A 1 102 ? 4.163 -13.011 -17.848 1.00 71.38 102 LEU A C 1
ATOM 824 O O . LEU A 1 102 ? 5.326 -13.387 -17.697 1.00 71.38 102 LEU A O 1
ATOM 828 N N . LEU A 1 103 ? 3.804 -11.732 -17.696 1.00 77.19 103 LEU A N 1
ATOM 829 C CA . LEU A 1 103 ? 4.742 -10.713 -17.247 1.00 77.19 103 LEU A CA 1
ATOM 830 C C . LEU A 1 103 ? 4.954 -10.844 -15.740 1.00 77.19 103 LEU A C 1
ATOM 832 O O . LEU A 1 103 ? 4.004 -10.889 -14.960 1.00 77.19 103 LEU A O 1
ATOM 836 N N . ARG A 1 104 ? 6.221 -10.879 -15.329 1.00 82.19 104 ARG A N 1
ATOM 837 C CA . ARG A 1 104 ? 6.578 -10.751 -13.917 1.00 82.19 104 ARG A CA 1
ATOM 838 C C . ARG A 1 104 ? 6.506 -9.276 -13.515 1.00 82.19 104 ARG A C 1
ATOM 840 O O . ARG A 1 104 ? 6.850 -8.428 -14.346 1.00 82.19 104 ARG A O 1
ATOM 847 N N . PRO A 1 105 ? 6.093 -8.959 -12.276 1.00 84.56 105 PRO A N 1
ATOM 848 C CA . PRO A 1 105 ? 6.187 -7.600 -11.772 1.00 84.56 105 PRO A CA 1
ATOM 849 C C . PRO A 1 105 ? 7.613 -7.068 -11.909 1.00 84.56 105 PRO A C 1
ATOM 851 O O . PRO A 1 105 ? 8.584 -7.787 -11.675 1.00 84.56 105 PRO A O 1
ATOM 854 N N . ASN A 1 106 ? 7.731 -5.821 -12.348 1.00 90.50 106 ASN A N 1
ATOM 855 C CA . ASN A 1 106 ? 9.008 -5.147 -12.589 1.00 90.50 106 ASN A CA 1
ATOM 856 C C . ASN A 1 106 ? 9.046 -3.722 -12.021 1.00 90.50 106 ASN A C 1
ATOM 858 O O . ASN A 1 106 ? 10.112 -3.105 -12.023 1.00 90.50 106 ASN A O 1
ATOM 862 N N . PHE A 1 107 ? 7.926 -3.228 -11.485 1.00 95.31 107 PHE A N 1
ATOM 863 C CA . PHE A 1 107 ? 7.845 -1.935 -10.813 1.00 95.31 107 PHE A CA 1
ATOM 864 C C . PHE A 1 107 ? 7.100 -2.027 -9.484 1.00 95.31 107 PHE A C 1
ATOM 866 O O . PHE A 1 107 ? 6.099 -2.733 -9.379 1.00 95.31 107 PHE A O 1
ATOM 873 N N . ILE A 1 108 ? 7.554 -1.246 -8.508 1.00 96.06 108 ILE A N 1
ATOM 874 C CA . ILE A 1 108 ? 6.811 -0.885 -7.301 1.00 96.06 108 ILE A CA 1
ATOM 875 C C . ILE A 1 108 ? 6.054 0.413 -7.590 1.00 96.06 108 ILE A C 1
ATOM 877 O O . ILE A 1 108 ? 6.606 1.339 -8.185 1.00 96.06 108 ILE A O 1
ATOM 881 N N . VAL A 1 109 ? 4.797 0.496 -7.166 1.00 96.44 109 VAL A N 1
ATOM 882 C CA . VAL A 1 109 ? 4.035 1.748 -7.189 1.00 96.44 109 VAL A CA 1
ATOM 883 C C . VAL A 1 109 ? 4.329 2.509 -5.904 1.00 96.44 109 VAL A C 1
ATOM 885 O O . VAL A 1 109 ? 3.992 2.037 -4.817 1.00 96.44 109 VAL A O 1
ATOM 888 N N . ASP A 1 110 ? 4.924 3.693 -6.027 1.00 94.81 110 ASP A N 1
ATOM 889 C CA . ASP A 1 110 ? 5.104 4.598 -4.897 1.00 94.81 110 ASP A CA 1
ATOM 890 C C . ASP A 1 110 ? 3.728 5.091 -4.424 1.00 94.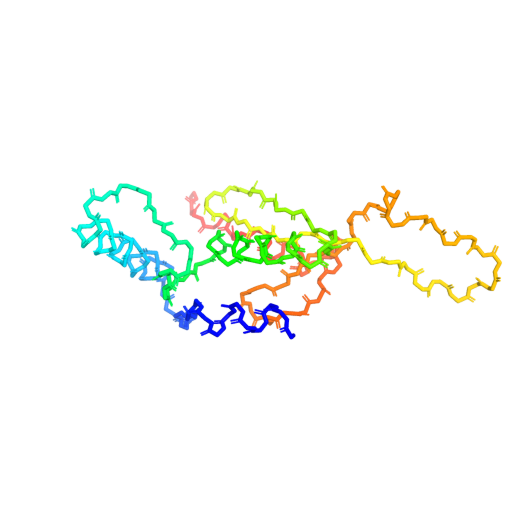81 110 ASP A C 1
ATOM 892 O O . ASP A 1 110 ? 2.944 5.654 -5.198 1.00 94.81 110 ASP A O 1
ATOM 896 N N . LEU A 1 111 ? 3.413 4.831 -3.156 1.00 93.88 111 LEU A N 1
ATOM 897 C CA . LEU A 1 111 ? 2.198 5.289 -2.487 1.00 93.88 111 LEU A CA 1
ATOM 898 C C . LEU A 1 111 ? 2.502 6.233 -1.325 1.00 93.88 111 LEU A C 1
ATOM 900 O O . LEU A 1 111 ? 1.552 6.656 -0.670 1.00 93.88 111 LEU A O 1
ATOM 904 N N . MET A 1 112 ? 3.769 6.556 -1.064 1.00 90.81 112 MET A N 1
ATOM 905 C CA . MET A 1 112 ? 4.203 7.300 0.118 1.00 90.81 112 MET A CA 1
ATOM 906 C C . MET A 1 112 ? 4.811 8.643 -0.281 1.00 90.81 112 MET A C 1
ATOM 908 O O . MET A 1 112 ? 4.158 9.666 -0.078 1.00 90.81 112 MET A O 1
ATOM 912 N N . ASP A 1 113 ? 5.991 8.630 -0.906 1.00 89.06 113 ASP A N 1
ATOM 913 C CA . ASP A 1 113 ? 6.800 9.828 -1.148 1.00 89.06 113 ASP A CA 1
ATOM 914 C C . ASP A 1 113 ? 6.330 10.576 -2.399 1.00 89.06 113 ASP A C 1
ATOM 916 O O . ASP A 1 113 ? 6.059 11.774 -2.366 1.00 89.06 113 ASP A O 1
ATOM 920 N N . ASN A 1 114 ? 6.181 9.859 -3.518 1.00 92.00 114 ASN A N 1
ATOM 921 C CA . ASN A 1 114 ? 5.735 10.412 -4.795 1.00 92.00 114 ASN A CA 1
ATOM 922 C C . ASN A 1 114 ? 4.581 9.579 -5.376 1.00 92.00 114 ASN A C 1
ATOM 924 O O . ASN A 1 114 ? 4.774 8.825 -6.335 1.00 92.00 114 ASN A O 1
ATOM 928 N N . PRO A 1 115 ? 3.347 9.717 -4.846 1.00 93.81 115 PRO A N 1
ATOM 929 C CA . PRO A 1 115 ? 2.230 8.856 -5.213 1.00 93.81 115 PRO A CA 1
ATOM 930 C C . PRO A 1 115 ? 1.998 8.719 -6.726 1.00 93.81 115 PRO A C 1
ATOM 932 O O . PRO A 1 115 ? 1.577 9.656 -7.418 1.00 93.81 115 PRO A O 1
ATOM 935 N N . GLY A 1 116 ? 2.188 7.500 -7.231 1.00 93.44 116 GLY A N 1
ATOM 936 C CA . GLY A 1 116 ? 2.005 7.119 -8.631 1.00 93.44 116 GLY A CA 1
ATOM 937 C C . GLY A 1 116 ? 3.277 7.076 -9.468 1.00 93.44 116 GLY A C 1
ATOM 938 O O . GLY A 1 116 ? 3.179 6.759 -10.652 1.00 93.44 116 GLY A O 1
ATOM 939 N N . GLU A 1 117 ? 4.437 7.372 -8.887 1.00 95.06 117 GLU A N 1
ATOM 940 C CA . GLU A 1 117 ? 5.716 7.040 -9.503 1.00 95.06 117 GLU A CA 1
ATOM 941 C C . GLU A 1 117 ? 5.904 5.516 -9.563 1.00 95.06 117 GLU A C 1
ATOM 943 O O . GLU A 1 117 ? 5.519 4.787 -8.646 1.00 95.06 117 GLU A O 1
ATOM 948 N N . LEU A 1 118 ? 6.482 5.030 -10.664 1.00 95.31 118 LEU A N 1
ATOM 949 C CA . LEU A 1 118 ? 6.834 3.624 -10.836 1.00 95.31 118 LEU A CA 1
ATOM 950 C C . LEU A 1 118 ? 8.326 3.448 -10.575 1.00 95.31 118 LEU A C 1
ATOM 952 O O . LEU A 1 118 ? 9.163 3.902 -11.354 1.00 95.31 118 LEU A O 1
ATOM 956 N N . ILE A 1 119 ? 8.651 2.770 -9.481 1.00 95.44 119 ILE A N 1
ATOM 957 C CA . ILE A 1 119 ? 10.020 2.524 -9.044 1.00 95.44 119 ILE A CA 1
ATOM 958 C C . ILE A 1 119 ? 10.467 1.173 -9.619 1.00 95.44 119 ILE A C 1
ATOM 960 O O . ILE A 1 119 ? 9.852 0.158 -9.288 1.00 95.44 119 ILE A O 1
ATOM 964 N N . PRO A 1 120 ? 11.517 1.102 -10.459 1.00 95.06 120 PRO A N 1
ATOM 965 C CA . PRO A 1 120 ? 12.008 -0.176 -10.966 1.00 95.06 120 PRO A CA 1
ATOM 966 C C . PRO A 1 120 ? 12.423 -1.100 -9.816 1.00 95.06 120 PRO A C 1
ATOM 968 O O . PRO A 1 120 ? 13.182 -0.686 -8.932 1.00 95.06 120 PRO A O 1
ATOM 971 N N . ILE A 1 121 ? 11.959 -2.351 -9.835 1.00 92.12 121 ILE A N 1
ATOM 972 C CA . ILE A 1 121 ? 12.394 -3.370 -8.869 1.00 92.12 121 ILE A CA 1
ATOM 973 C C . ILE A 1 121 ? 13.919 -3.547 -8.989 1.00 92.12 121 ILE A C 1
ATOM 975 O O . ILE A 1 121 ? 14.476 -3.461 -10.083 1.00 92.12 121 ILE A O 1
ATOM 979 N N . ASN A 1 122 ? 14.596 -3.767 -7.858 1.00 89.38 122 ASN A N 1
ATOM 980 C CA . ASN A 1 122 ? 16.062 -3.828 -7.720 1.00 89.38 122 ASN A CA 1
ATOM 981 C C . ASN A 1 122 ? 16.814 -2.502 -7.947 1.00 89.38 122 ASN A C 1
ATOM 983 O O . ASN A 1 122 ? 18.044 -2.493 -7.942 1.00 89.38 122 ASN A O 1
ATOM 987 N N . SER A 1 123 ? 16.122 -1.374 -8.128 1.00 93.88 123 SER A N 1
ATOM 988 C CA . SER A 1 123 ? 16.780 -0.063 -8.074 1.00 93.88 123 SER A CA 1
ATOM 989 C C . SER A 1 123 ? 17.146 0.317 -6.634 1.00 93.88 123 SER A C 1
ATOM 991 O O . SER A 1 123 ? 16.506 -0.126 -5.681 1.00 93.88 123 SER A O 1
ATOM 993 N N . LEU A 1 124 ? 18.126 1.211 -6.462 1.00 92.19 124 LEU A N 1
ATOM 994 C CA . LEU A 1 124 ? 18.452 1.787 -5.147 1.00 92.19 124 LEU A CA 1
ATOM 995 C C . LEU A 1 124 ? 17.236 2.453 -4.489 1.00 92.19 124 LEU A C 1
ATOM 997 O O . LEU A 1 124 ? 17.058 2.366 -3.279 1.00 92.19 124 LEU A O 1
ATOM 1001 N N . LYS A 1 125 ? 16.370 3.079 -5.294 1.00 92.75 125 LYS A N 1
ATOM 1002 C CA . LYS A 1 125 ? 15.128 3.681 -4.806 1.00 92.75 125 LYS A CA 1
ATOM 1003 C C . LYS A 1 125 ? 14.147 2.623 -4.303 1.00 92.75 125 LYS A C 1
ATOM 1005 O O . LYS A 1 125 ? 13.526 2.840 -3.272 1.00 92.75 125 LYS A O 1
ATOM 1010 N N . ALA A 1 126 ? 14.044 1.476 -4.979 1.00 92.75 126 ALA A N 1
ATOM 1011 C CA . ALA A 1 126 ? 13.249 0.353 -4.486 1.00 92.75 126 ALA A CA 1
ATOM 1012 C C . ALA A 1 126 ? 13.804 -0.155 -3.154 1.00 92.75 126 ALA A C 1
ATOM 1014 O O . ALA A 1 126 ? 13.045 -0.274 -2.204 1.00 92.75 126 ALA A O 1
ATOM 1015 N N . LEU A 1 127 ? 15.119 -0.367 -3.045 1.00 90.44 127 LEU A N 1
ATOM 1016 C CA . LEU A 1 127 ? 15.737 -0.781 -1.781 1.00 90.44 127 LEU A CA 1
ATOM 1017 C C . LEU A 1 127 ? 15.427 0.203 -0.652 1.00 90.44 127 LEU A C 1
ATOM 1019 O O . LEU A 1 127 ? 14.962 -0.223 0.392 1.00 90.44 127 LEU A O 1
ATOM 1023 N N . HIS A 1 128 ? 15.564 1.509 -0.886 1.00 88.44 128 HIS A N 1
ATOM 1024 C CA . HIS A 1 128 ? 15.235 2.525 0.116 1.00 88.44 128 HIS A CA 1
ATOM 1025 C C . HIS A 1 128 ? 13.738 2.589 0.462 1.00 88.44 128 HIS A C 1
ATOM 1027 O O . HIS A 1 128 ? 13.372 2.898 1.589 1.00 88.44 128 HIS A O 1
ATOM 1033 N N . TYR A 1 129 ? 12.856 2.319 -0.500 1.00 87.75 129 TYR A N 1
ATOM 1034 C CA . TYR A 1 129 ? 11.413 2.274 -0.262 1.00 87.75 129 TYR A CA 1
ATOM 1035 C C . TYR A 1 129 ? 11.033 1.067 0.616 1.00 87.75 129 TYR A C 1
ATOM 1037 O O . TYR A 1 129 ? 10.216 1.167 1.541 1.00 87.75 129 TYR A O 1
ATOM 1045 N N . LEU A 1 130 ? 11.661 -0.082 0.348 1.00 86.75 130 LEU A N 1
ATOM 1046 C CA . LEU A 1 130 ? 11.443 -1.341 1.056 1.00 86.75 130 LEU A CA 1
ATOM 1047 C C . LEU A 1 130 ? 12.100 -1.334 2.443 1.00 86.75 130 LEU A C 1
ATOM 1049 O O . LEU A 1 130 ? 11.434 -1.584 3.449 1.00 86.75 130 LEU A O 1
ATOM 1053 N N . GLU A 1 131 ? 13.374 -0.968 2.526 1.00 77.94 131 GLU A N 1
ATOM 1054 C CA . GLU A 1 131 ? 14.125 -0.863 3.773 1.00 77.94 131 GLU A CA 1
ATOM 1055 C C . GLU A 1 131 ? 13.699 0.370 4.577 1.00 77.94 131 GLU A C 1
ATOM 1057 O O . GLU A 1 131 ? 13.308 1.410 4.058 1.00 77.94 131 GLU A O 1
ATOM 1062 N N . TYR A 1 132 ? 13.752 0.275 5.895 1.00 57.22 132 TYR A N 1
ATOM 1063 C CA . TYR A 1 132 ? 14.049 1.436 6.722 1.00 57.22 132 TYR A CA 1
ATOM 1064 C C . TYR A 1 132 ? 15.249 1.034 7.565 1.00 57.22 132 TYR A C 1
ATOM 1066 O O . TYR A 1 132 ? 15.282 -0.093 8.056 1.00 57.22 132 TYR A O 1
ATOM 1074 N N . LYS A 1 133 ? 16.237 1.930 7.678 1.00 45.28 133 LYS A N 1
ATOM 1075 C CA . LYS A 1 133 ? 17.505 1.716 8.383 1.00 45.28 133 LYS A CA 1
ATOM 1076 C C . LYS A 1 133 ? 17.325 0.852 9.634 1.00 45.28 133 LYS A C 1
ATOM 1078 O O . LYS A 1 133 ? 16.788 1.323 10.638 1.00 45.28 133 LYS A O 1
ATOM 1083 N N . SER A 1 134 ? 17.921 -0.334 9.615 1.00 40.88 134 SER A N 1
ATOM 1084 C CA . SER A 1 134 ? 18.423 -1.019 10.806 1.00 40.88 134 SER A CA 1
ATOM 1085 C C . SER A 1 134 ? 19.567 -0.203 11.427 1.00 40.88 134 SER A C 1
ATOM 1087 O O . SER A 1 134 ? 20.684 -0.680 11.541 1.00 40.88 134 SER A O 1
ATOM 1089 N N . ASN A 1 135 ? 19.319 1.055 11.797 1.00 39.31 135 ASN A N 1
ATOM 1090 C CA . ASN A 1 135 ? 20.209 1.838 12.653 1.00 39.31 135 ASN A CA 1
ATOM 1091 C C . ASN A 1 135 ? 19.539 2.013 14.017 1.00 39.31 135 ASN A C 1
ATOM 1093 O O . ASN A 1 135 ? 19.392 3.127 14.516 1.00 39.31 135 ASN A O 1
ATOM 1097 N N . VAL A 1 136 ? 19.113 0.898 14.610 1.00 39.16 136 VAL A N 1
ATOM 1098 C CA . VAL A 1 136 ? 18.990 0.815 16.064 1.00 39.16 136 VAL A CA 1
ATOM 1099 C C . VAL A 1 136 ? 20.299 0.198 16.541 1.00 39.16 136 VAL A C 1
ATOM 1101 O O . VAL A 1 136 ? 20.627 -0.931 16.193 1.00 39.16 136 VAL A O 1
ATOM 1104 N N . HIS A 1 137 ? 21.070 1.034 17.226 1.00 42.84 137 HIS A N 1
ATOM 1105 C CA . HIS A 1 137 ? 22.400 0.815 17.780 1.00 42.84 137 HIS A CA 1
ATOM 1106 C C . HIS A 1 137 ? 22.647 -0.586 18.374 1.00 42.84 137 HIS A C 1
ATOM 1108 O O . HIS A 1 137 ? 21.831 -1.086 19.150 1.00 42.84 137 HIS A O 1
ATOM 1114 N N . HIS A 1 138 ? 23.827 -1.142 18.078 1.00 35.09 138 HIS A N 1
ATOM 1115 C CA . HIS A 1 138 ? 24.624 -1.858 19.077 1.00 35.09 138 HIS A CA 1
ATOM 1116 C C . HIS A 1 138 ? 25.567 -0.866 19.756 1.00 35.09 138 HIS A C 1
ATOM 1118 O O . HIS A 1 138 ? 26.064 0.040 19.043 1.00 35.09 138 HIS A O 1
#

pLDDT: mean 83.23, std 16.8, range [35.09, 97.5]

Secondary structure (DSSP, 8-state):
--HHHHHHHSBPPPTTS-THHHHHHHHHHHHHHHHHHTSS---GGG--B--HHHHHHHHHHHHHHTT--EEEEE-STT-EEEEE------S-TT--PPPGGGPPP-EEEPSSSSTT-EEETTSHHHHHHH--------

Foldseek 3Di:
DLLVVLCQQAPDDDPPDPPVVLVVVQVVQLVVQCVVVVHNDHDLNSHRHDDQQSSQVVSVVVCVVVVADWDWDDDPPRHIWIFHFDFPPDPDPPDDGDDRVPGDGQWIQDNHDDGGDTHGPPDPVNVCSRDDDPPPDD

InterPro domains:
  IPR052441 Armadillo Repeat & Ser/Thr Protein Kinase [PTHR46618] (22-130)
  IPR055164 EDR1/CTR1/ARMC3-like, peptidase-like domain [PF14381] (2-119)

Radius of gyration: 17.23 Å; chains: 1; bounding box: 44×30×53 Å

=== Feature glossary ===
Legend for the data blocks above and below:

— What the protein is —

Sequence gives the chain of amino acids in standard one-letter code (A=alanine, C=cysteine, …, Y=tyrosine), read N→C. It is the only feature that is directly encoded by the gene; all structural features are derived from the folded form of this sequence.

The annotation block draws on four external resources. InterPro: which protein families and domains the sequence belongs to. GO: standardized terms for what the protein does, what process it participates in, and where in the cell it acts. CATH: which structural fold it has in the CATH hierarchy. Organism: the species of origin.

— Where its atoms are —

Atomic coordinates in PDBx/mmCIF format — the same representation the Protein Data Bank distributes. Each line of the _atom_site loop places one backbone atom in Cartesian space (units: ångströms, origin: arbitrary).

Six rendered views show the 3D structure from the faces of a cube — i.e. along ±x, ±y, ±z. Rendering representation is drawn randomly per protein from cartoon (secondary-structure ribbons), sticks (backbone bonds), or molecular surface; coloring is either N→C rainbow (blue at the N-terminus through red at the C-terminus) or one color per chain.

— Local backbone conformation —

DSSP 8-state secondary structure assigns each residue one of H (α-helix), G (3₁₀-helix), I (π-helix), E (extended β-strand), B (isolated β-bridge), T (hydrogen-bonded turn), S (bend), or '-' (coil). The assignment is computed from backbone hydrogen-bond geometry via the Kabsch–Sander algorithm.

P-SEA three-state annotation labels each residue as helix, strand, or coil based purely on the geometry of the Cα trace. It serves as a fallback when the full backbone (and thus DSSP) is unavailable.

φ (phi) and ψ (psi) are the two rotatable backbone dihedrals per residue: φ is the C(i-1)–N–Cα–C torsion, ψ is the N–Cα–C–N(i+1) torsion, both in degrees on (−180°, 180°]. α-helical residues cluster near (−60°, −45°); β-strand residues near (−120°, +130°). A Ramachandran plot is simply a scatter of (φ, ψ) for every residue.

— Global shape and packing —

Radius of gyration (Rg) is the root-mean-square distance of Cα atoms from their centroid — a single number for overall size and compactness. A globular domain of N residues has Rg ≈ 2.2·N^0.38 Å; an extended or disordered chain has a much larger Rg. The Cα contact count is the number of residue pairs whose Cα atoms are within 8 Å and are more than four positions apart in sequence — a standard proxy for tertiary packing density. The bounding box is the smallest axis-aligned box enclosing all Cα atoms.

Accessible surface area quantifies burial. A residue with SASA near zero is packed into the hydrophobic core; one with SASA >100 Å² sits on the surface. Computed here via the Shrake–Rupley numerical algorithm with a 1.4 Å probe.

The contact map is a binary N×N matrix image: pixel (i, j) is dark where Cα_i and Cα_j are within 8 Å and |i−j|>4. Because the |i−j|>4 filter removes local helical contacts, off-diagonal stripes parallel to the main diagonal indicate parallel β-sheets; stripes perpendicular to it indicate antiparallel β-sheets. The Ramachandran plot scatters every residue's (φ, ψ) pair against the sterically allowed regions. The PAE heatmap renders the predicted-aligned-error matrix.

— Structural neighborhood —

A 3Di character summarizes, for each residue, the relative orientation of the Cα frame of its nearest spatial neighbor. Because it encodes fold topology rather than chemistry, 3Di alignments detect remote structural similarity that sequence alignment misses.

Structural nearest neighbors (via Foldseek easy-search vs the PDB). Reported per hit: target PDB id, E-value, and alignment TM-score. A TM-score above ~0.5 is the conventional threshold for 'same fold'.

— Confidence and disorder —

For AlphaFold models, the B-factor field carries pLDDT — the model's own estimate of local accuracy on a 0–100 scale. Regions with pLDDT<50 should be treated as essentially unmodeled; they often correspond to intrinsically disordered segments.

B-factor (Debye–Waller factor) reflects atomic displacement in the crystal lattice. It is an experimental observable (units Å²), not a prediction; low values mean the atom is pinned down, high values mean it moves or is heterogeneous across the crystal.

Predicted Aligned Error (PAE) is an AlphaFold confidence matrix: entry (i, j) is the expected error in the position of residue j, in ångströms, when the prediction is superimposed on the true structure at residue i. Low PAE within a block of residues means that block is internally rigid and well-predicted; high PAE between two blocks means their relative placement is uncertain even if each block individually is confident.